Protein AF-A0A2R6LLG8-F1 (afdb_monomer_lite)

Structure (mmCIF, N/CA/C/O backbone):
data_AF-A0A2R6LLG8-F1
#
_entry.id   AF-A0A2R6LLG8-F1
#
loop_
_atom_site.group_PDB
_atom_site.id
_atom_site.type_symbol
_atom_site.label_atom_id
_atom_site.label_alt_id
_atom_site.label_comp_id
_atom_site.label_asym_id
_atom_site.label_entity_id
_atom_site.label_seq_id
_atom_site.pdbx_PDB_ins_code
_atom_site.Cartn_x
_atom_site.Cartn_y
_atom_site.Cartn_z
_atom_site.occupancy
_atom_site.B_iso_or_equiv
_atom_site.auth_seq_id
_atom_site.auth_comp_id
_atom_site.auth_asym_id
_atom_site.auth_atom_id
_atom_site.pdbx_PDB_model_num
ATOM 1 N N . GLY A 1 1 ? -10.013 5.454 13.982 1.00 82.69 1 GLY A N 1
ATOM 2 C CA . GLY A 1 1 ? -9.253 5.802 12.755 1.00 82.69 1 GLY A CA 1
ATOM 3 C C . GLY A 1 1 ? -8.213 4.727 12.515 1.00 82.69 1 GLY A C 1
ATOM 4 O O . GLY A 1 1 ? -7.982 3.972 13.442 1.00 82.69 1 GLY A O 1
ATOM 5 N N . ARG A 1 2 ? -7.607 4.615 11.329 1.00 88.81 2 ARG A N 1
ATOM 6 C CA . ARG A 1 2 ? -6.560 3.609 11.055 1.00 88.81 2 ARG A CA 1
ATOM 7 C C . ARG A 1 2 ? -5.235 4.285 10.727 1.00 88.81 2 ARG A C 1
ATOM 9 O O . ARG A 1 2 ? -5.224 5.319 10.062 1.00 88.81 2 ARG A O 1
ATOM 16 N N . ILE A 1 3 ? -4.141 3.705 11.202 1.00 89.19 3 ILE A N 1
ATOM 17 C CA . ILE A 1 3 ? -2.774 4.133 10.914 1.00 89.19 3 ILE A CA 1
ATOM 18 C C . ILE A 1 3 ? -2.128 3.050 10.064 1.00 89.19 3 ILE A C 1
ATOM 20 O O . ILE A 1 3 ? -2.004 1.916 10.512 1.00 89.19 3 ILE A O 1
ATOM 24 N N . TYR A 1 4 ? -1.689 3.411 8.861 1.00 89.44 4 TYR A N 1
ATOM 25 C CA . TYR A 1 4 ? -0.924 2.520 7.994 1.00 89.44 4 TYR A CA 1
ATOM 26 C C . TYR A 1 4 ? 0.543 2.918 8.056 1.00 89.44 4 TYR A C 1
ATOM 28 O O . TYR A 1 4 ? 0.901 4.069 7.779 1.00 89.44 4 TYR A O 1
ATOM 36 N N . CYS A 1 5 ? 1.405 1.982 8.422 1.00 87.19 5 CYS A N 1
ATOM 37 C CA . CYS A 1 5 ? 2.834 2.228 8.494 1.00 87.19 5 CYS A CA 1
ATOM 38 C C . CYS A 1 5 ? 3.629 1.039 7.974 1.00 87.19 5 CYS A C 1
ATOM 40 O O . CYS A 1 5 ? 3.157 -0.088 7.891 1.00 87.19 5 CYS A O 1
ATOM 42 N N . ARG A 1 6 ? 4.860 1.335 7.575 1.00 84.94 6 ARG A N 1
ATOM 43 C CA . ARG A 1 6 ? 5.857 0.328 7.247 1.00 84.94 6 ARG A CA 1
ATOM 44 C C . ARG A 1 6 ? 6.599 -0.041 8.525 1.00 84.94 6 ARG A C 1
ATOM 46 O O . ARG A 1 6 ? 7.046 0.864 9.231 1.00 84.94 6 ARG A O 1
ATOM 53 N N . GLU A 1 7 ? 6.764 -1.330 8.773 1.00 82.12 7 GLU A N 1
ATOM 54 C CA . GLU A 1 7 ? 7.434 -1.882 9.952 1.00 82.12 7 GLU A CA 1
ATOM 55 C C . GLU A 1 7 ? 8.534 -2.864 9.511 1.00 82.12 7 GLU A C 1
ATOM 57 O O . GLU A 1 7 ? 8.418 -3.483 8.458 1.00 82.12 7 GLU A O 1
ATOM 62 N N . ASP A 1 8 ? 9.653 -2.896 10.242 1.00 71.75 8 ASP A N 1
ATOM 63 C CA . ASP A 1 8 ? 10.763 -3.867 10.127 1.00 71.75 8 ASP A CA 1
ATOM 64 C C . ASP A 1 8 ? 11.338 -4.168 8.737 1.00 71.75 8 ASP A C 1
ATOM 66 O O . ASP A 1 8 ? 11.959 -5.189 8.481 1.00 71.75 8 ASP A O 1
ATOM 70 N N . LEU A 1 9 ? 11.258 -3.182 7.849 1.00 70.94 9 LEU A N 1
ATOM 71 C CA . LEU A 1 9 ? 11.763 -3.234 6.479 1.00 70.94 9 LEU A CA 1
ATOM 72 C C . LEU A 1 9 ? 11.063 -4.202 5.520 1.00 70.94 9 LEU A C 1
ATOM 74 O O . LEU A 1 9 ? 11.318 -4.050 4.327 1.00 70.94 9 LEU A O 1
ATOM 78 N N . ASP A 1 10 ? 10.200 -5.091 6.005 1.00 78.06 10 ASP A N 1
ATOM 79 C CA . ASP A 1 10 ? 9.559 -6.204 5.288 1.00 78.06 10 ASP A CA 1
ATOM 80 C C . ASP A 1 10 ? 8.021 -6.226 5.410 1.00 78.06 10 ASP A C 1
ATOM 82 O O . ASP A 1 10 ? 7.346 -6.960 4.683 1.00 78.06 10 ASP A O 1
ATOM 86 N N . ALA A 1 11 ? 7.443 -5.368 6.258 1.00 85.31 11 ALA A N 1
ATOM 87 C CA . ALA A 1 11 ? 6.010 -5.360 6.513 1.00 85.31 11 ALA A CA 1
ATOM 88 C C . ALA A 1 11 ? 5.333 -4.003 6.277 1.00 85.31 11 ALA A C 1
ATOM 90 O O . ALA A 1 11 ? 5.882 -2.923 6.526 1.00 85.31 11 ALA A O 1
ATOM 91 N N . VAL A 1 12 ? 4.075 -4.077 5.847 1.00 88.06 12 VAL A N 1
ATOM 92 C CA . VAL A 1 12 ? 3.088 -3.002 5.977 1.00 88.06 12 VAL A CA 1
ATOM 93 C C . VAL A 1 12 ? 2.095 -3.432 7.047 1.00 88.06 12 VAL A C 1
ATOM 95 O O . VAL A 1 12 ? 1.560 -4.534 6.984 1.00 88.06 12 VAL A O 1
ATOM 98 N N . VAL A 1 13 ? 1.847 -2.577 8.031 1.00 91.12 13 VAL A N 1
ATOM 99 C CA . VAL A 1 13 ? 0.913 -2.850 9.124 1.00 91.12 13 VAL A CA 1
ATOM 100 C C . VAL A 1 13 ? -0.181 -1.797 9.162 1.00 91.12 13 VAL A C 1
ATOM 102 O O . VAL A 1 13 ? 0.056 -0.612 8.901 1.00 91.12 13 VAL A O 1
ATOM 105 N N . CYS A 1 14 ? -1.381 -2.234 9.523 1.00 92.81 14 CYS A N 1
ATOM 106 C CA . CYS A 1 14 ? -2.459 -1.354 9.935 1.00 92.81 14 CYS A CA 1
ATOM 107 C C . CYS A 1 14 ? -2.631 -1.449 11.440 1.00 92.81 14 CYS A C 1
ATOM 109 O O . CYS A 1 14 ? -2.728 -2.541 11.996 1.00 92.81 14 CYS A O 1
ATOM 111 N N . ARG A 1 15 ? -2.724 -0.294 12.091 1.00 93.00 15 ARG A N 1
ATOM 112 C CA . ARG A 1 15 ? -2.985 -0.165 13.520 1.00 93.00 15 ARG A CA 1
ATOM 113 C C . ARG A 1 15 ? -4.248 0.643 13.765 1.00 93.00 15 ARG A C 1
ATOM 115 O O . ARG A 1 15 ? -4.579 1.547 12.990 1.00 93.00 15 ARG A O 1
ATOM 122 N N . ASP A 1 16 ? -4.943 0.342 14.851 1.00 92.25 16 ASP A N 1
ATOM 123 C CA . ASP A 1 16 ? -6.019 1.196 15.325 1.00 92.25 16 ASP A CA 1
ATOM 124 C C . ASP A 1 16 ? -5.436 2.542 15.779 1.00 92.25 16 ASP A C 1
ATOM 126 O O . ASP A 1 16 ? -4.435 2.619 16.486 1.00 92.25 16 ASP A O 1
ATOM 130 N N . GLY A 1 17 ? -6.033 3.635 15.322 1.00 90.12 17 GLY A N 1
ATOM 131 C CA . GLY A 1 17 ? -5.545 4.986 15.580 1.00 90.12 17 GLY A CA 1
ATOM 132 C C . GLY A 1 17 ? -5.858 5.510 16.980 1.00 90.12 17 GLY A C 1
ATOM 133 O O . GLY A 1 17 ? -5.317 6.547 17.350 1.00 90.12 17 GLY A O 1
ATOM 134 N N . ALA A 1 18 ? -6.734 4.845 17.732 1.00 92.19 18 ALA A N 1
ATOM 135 C CA . ALA A 1 18 ? -7.028 5.169 19.122 1.00 92.19 18 ALA A CA 1
ATOM 136 C C . ALA A 1 18 ? -6.187 4.324 20.091 1.00 92.19 18 ALA A C 1
ATOM 138 O O . ALA A 1 18 ? -5.679 4.876 21.065 1.00 92.19 18 ALA A O 1
ATOM 139 N N . THR A 1 19 ? -6.019 3.021 19.833 1.00 93.19 19 THR A N 1
ATOM 140 C CA . THR A 1 19 ? -5.303 2.106 20.748 1.00 93.19 19 THR A CA 1
ATOM 141 C C . THR A 1 19 ? -3.860 1.816 20.336 1.00 93.19 19 THR A C 1
ATOM 143 O O . THR A 1 19 ? -3.036 1.484 21.185 1.00 93.19 19 THR A O 1
ATOM 146 N N . GLY A 1 20 ? -3.522 1.952 19.052 1.00 89.06 20 GLY A N 1
ATOM 147 C CA . GLY A 1 20 ? -2.228 1.544 18.494 1.00 89.06 20 GLY A CA 1
ATOM 148 C C . GLY A 1 20 ? -2.091 0.033 18.270 1.00 89.06 20 GLY A C 1
ATOM 149 O O . GLY A 1 20 ? -1.039 -0.429 17.812 1.00 89.06 20 GLY A O 1
ATOM 150 N N . GLU A 1 21 ? -3.135 -0.742 18.567 1.00 92.75 21 GLU A N 1
ATOM 151 C CA . GLU A 1 21 ? -3.138 -2.193 18.389 1.00 92.75 21 GLU A CA 1
ATOM 152 C C . GLU A 1 21 ? -3.091 -2.563 16.908 1.00 92.75 21 GLU A C 1
ATOM 154 O O . GLU A 1 21 ? -3.675 -1.888 16.061 1.00 92.75 21 GLU A O 1
ATOM 159 N N . GLU A 1 22 ? -2.362 -3.630 16.588 1.00 93.19 22 GLU A N 1
ATOM 160 C CA . GLU A 1 22 ? -2.253 -4.143 15.224 1.00 93.19 22 GLU A CA 1
ATOM 161 C C . GLU A 1 22 ? -3.585 -4.759 14.785 1.00 93.19 22 GLU A C 1
ATOM 163 O O . GLU A 1 22 ? -4.111 -5.654 15.440 1.00 93.19 22 GLU A O 1
ATOM 168 N N . VAL A 1 23 ? -4.127 -4.256 13.677 1.00 92.88 23 VAL A N 1
ATOM 169 C CA . VAL A 1 23 ? -5.344 -4.766 13.032 1.00 92.88 23 VAL A CA 1
ATOM 170 C C . VAL A 1 23 ? -4.975 -5.863 12.040 1.00 92.88 23 VAL A C 1
ATOM 172 O O . VAL A 1 23 ? -5.586 -6.926 12.036 1.00 92.88 23 VAL A O 1
ATOM 175 N N . TRP A 1 24 ? -3.972 -5.599 11.203 1.00 93.69 24 TRP A N 1
AT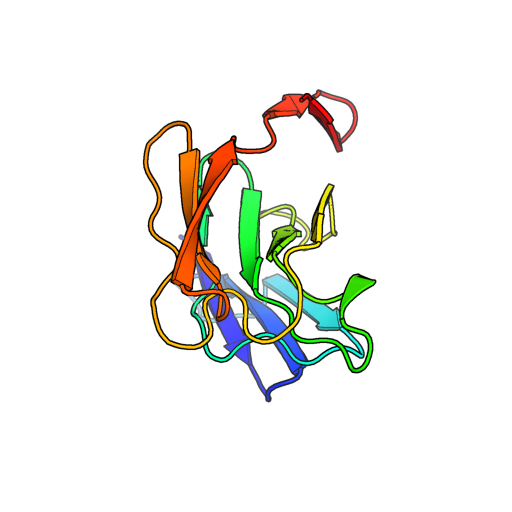OM 176 C CA . TRP A 1 24 ? -3.437 -6.558 10.244 1.00 93.69 24 TRP A CA 1
ATOM 177 C C . TRP A 1 24 ? -1.981 -6.239 9.910 1.00 93.69 24 TRP A C 1
ATOM 179 O O . TRP A 1 24 ? -1.512 -5.105 10.075 1.00 93.69 24 TRP A O 1
ATOM 189 N N . ARG A 1 25 ? -1.288 -7.248 9.380 1.00 90.75 25 ARG A N 1
ATOM 190 C CA . ARG A 1 25 ? 0.086 -7.166 8.889 1.00 90.75 25 ARG A CA 1
ATOM 191 C C . ARG A 1 25 ? 0.198 -7.870 7.548 1.00 90.75 25 ARG A C 1
ATOM 193 O O . ARG A 1 25 ? -0.074 -9.060 7.439 1.00 90.75 25 ARG A O 1
ATOM 200 N N . TYR A 1 26 ? 0.672 -7.132 6.557 1.00 88.06 26 TYR A N 1
ATOM 201 C CA . TYR A 1 26 ? 1.082 -7.654 5.267 1.00 88.06 26 TYR A CA 1
ATOM 202 C C . TYR A 1 26 ? 2.606 -7.774 5.255 1.00 88.06 26 TYR A C 1
ATOM 204 O O . TYR A 1 26 ? 3.318 -6.782 5.077 1.00 88.06 26 TYR A O 1
ATOM 212 N N . ALA A 1 27 ? 3.098 -8.989 5.489 1.00 84.75 27 ALA A N 1
ATOM 213 C CA . ALA A 1 27 ? 4.509 -9.325 5.352 1.00 84.75 27 ALA A CA 1
ATOM 214 C C . ALA A 1 27 ? 4.767 -9.820 3.927 1.00 84.75 27 ALA A C 1
ATOM 216 O O . ALA A 1 27 ? 4.086 -10.725 3.443 1.00 84.75 27 ALA A O 1
ATOM 217 N N . THR A 1 28 ? 5.747 -9.230 3.253 1.00 72.88 28 THR A N 1
ATOM 218 C CA . THR A 1 28 ? 6.189 -9.679 1.931 1.00 72.88 28 THR A CA 1
ATOM 219 C C . THR A 1 28 ? 7.642 -10.128 2.011 1.00 72.88 28 THR A C 1
ATOM 221 O O . THR A 1 28 ? 8.426 -9.588 2.784 1.00 72.88 28 THR A O 1
ATOM 224 N N . SER A 1 29 ? 8.013 -11.136 1.218 1.00 70.69 29 SER A N 1
ATOM 225 C CA . SER A 1 29 ? 9.419 -11.531 1.054 1.00 70.69 29 SER A CA 1
ATOM 226 C C . SER A 1 29 ? 10.240 -10.476 0.306 1.00 70.69 29 SER A C 1
ATOM 228 O O . SER A 1 29 ? 11.465 -10.525 0.314 1.00 70.69 29 SER A O 1
ATOM 230 N N . ASP A 1 30 ? 9.555 -9.559 -0.379 1.00 72.00 30 ASP A N 1
ATOM 231 C CA . ASP A 1 30 ? 10.146 -8.418 -1.068 1.00 72.00 30 ASP A CA 1
ATOM 232 C C . ASP A 1 30 ? 10.265 -7.227 -0.106 1.00 72.00 30 ASP A C 1
ATOM 234 O O . ASP A 1 30 ? 9.498 -7.103 0.842 1.00 72.00 30 ASP A O 1
ATOM 238 N N . TYR A 1 31 ? 11.193 -6.307 -0.349 1.00 69.88 31 TYR A N 1
ATOM 239 C CA . TYR A 1 31 ? 11.422 -5.189 0.560 1.00 69.88 31 TYR A CA 1
ATOM 240 C C . TYR A 1 31 ? 10.402 -4.073 0.287 1.00 69.88 31 TYR A C 1
ATOM 242 O O . TYR A 1 31 ? 10.512 -3.406 -0.743 1.00 69.88 31 TYR A O 1
ATOM 250 N N . PRO A 1 32 ? 9.419 -3.774 1.161 1.00 65.81 32 PRO A N 1
ATOM 251 C CA . PRO A 1 32 ? 8.641 -2.556 1.049 1.00 65.81 32 PRO A CA 1
ATOM 252 C C . PRO A 1 32 ? 9.598 -1.376 0.931 1.00 65.81 32 PRO A C 1
ATOM 254 O O . PRO A 1 32 ? 10.536 -1.218 1.721 1.00 65.81 32 PRO A O 1
ATOM 257 N N . SER A 1 33 ? 9.362 -0.542 -0.073 1.00 68.12 33 SER A N 1
ATOM 258 C CA . SER A 1 33 ? 10.146 0.662 -0.321 1.00 68.12 33 SER A CA 1
ATOM 259 C C . SER A 1 33 ? 10.157 1.543 0.932 1.00 68.12 33 SER A C 1
ATOM 261 O O . SER A 1 33 ? 9.253 1.487 1.765 1.00 68.12 33 SER A O 1
ATOM 263 N N . LYS A 1 34 ? 11.147 2.430 1.072 1.00 69.81 34 LYS A N 1
ATOM 264 C CA . LYS A 1 34 ? 11.223 3.387 2.201 1.00 69.81 34 LYS A CA 1
ATOM 265 C C . LYS A 1 34 ? 10.051 4.383 2.254 1.00 69.81 34 LYS A C 1
ATOM 267 O O . LYS A 1 34 ? 10.010 5.250 3.131 1.00 69.81 34 LYS A O 1
ATOM 272 N N . ASN A 1 35 ? 9.120 4.298 1.311 1.00 71.88 35 ASN A N 1
ATOM 273 C CA . ASN A 1 35 ? 7.956 5.151 1.266 1.00 71.88 35 ASN A CA 1
ATOM 274 C C . ASN A 1 35 ? 6.916 4.776 2.304 1.00 71.88 35 ASN A C 1
ATOM 276 O O . ASN A 1 35 ? 6.826 3.653 2.792 1.00 71.88 35 ASN A O 1
ATOM 280 N N . ARG A 1 36 ? 6.103 5.779 2.620 1.00 79.44 36 ARG A N 1
ATOM 281 C CA . ARG A 1 36 ? 4.931 5.584 3.459 1.00 79.44 36 ARG A CA 1
ATOM 282 C C . ARG A 1 36 ? 3.807 5.033 2.583 1.00 79.44 36 ARG A C 1
ATOM 284 O O . ARG A 1 36 ? 3.656 5.545 1.470 1.00 79.44 36 ARG A O 1
ATOM 291 N N . PRO A 1 37 ? 3.044 4.043 3.069 1.00 85.12 37 PRO A N 1
ATOM 292 C CA . PRO A 1 37 ? 1.823 3.635 2.398 1.00 85.12 37 PRO A CA 1
ATOM 293 C C . PRO A 1 37 ? 0.849 4.816 2.338 1.00 85.12 37 PRO A C 1
ATOM 295 O O . PRO A 1 37 ? 0.842 5.673 3.228 1.00 85.12 37 PRO A O 1
ATOM 298 N N . VAL A 1 38 ? 0.048 4.873 1.279 1.00 86.38 38 VAL A N 1
ATOM 299 C CA . VAL A 1 38 ? -0.940 5.931 1.060 1.00 86.38 38 VAL A CA 1
ATOM 300 C C . VAL A 1 38 ? -2.316 5.307 0.917 1.00 86.38 38 VAL A C 1
ATOM 302 O O . VAL A 1 38 ? -2.510 4.413 0.101 1.00 86.38 38 VAL A O 1
ATOM 305 N N . LEU A 1 39 ? -3.273 5.789 1.706 1.00 86.25 39 LEU A N 1
ATOM 306 C CA . LEU A 1 39 ? -4.677 5.433 1.553 1.00 86.25 39 LEU A CA 1
ATOM 307 C C . LEU A 1 39 ? -5.291 6.300 0.450 1.00 86.25 39 LEU A C 1
ATOM 309 O O . LEU A 1 39 ? -5.214 7.528 0.515 1.00 86.25 39 LEU A O 1
ATOM 313 N N . MET A 1 40 ? -5.907 5.667 -0.541 1.00 81.62 40 MET A N 1
ATOM 314 C CA . MET A 1 40 ? -6.632 6.355 -1.601 1.00 81.62 40 MET A CA 1
ATOM 315 C C . MET A 1 40 ? -7.872 5.543 -1.968 1.00 81.62 40 MET A C 1
ATOM 317 O O . MET A 1 40 ? -7.759 4.381 -2.353 1.00 81.62 40 MET A O 1
ATOM 321 N N . ARG A 1 41 ? -9.046 6.180 -1.864 1.00 78.88 41 ARG A N 1
ATOM 322 C CA . ARG A 1 41 ? -10.352 5.510 -1.961 1.00 78.88 41 ARG A CA 1
ATOM 323 C C . ARG A 1 41 ? -10.408 4.311 -1.008 1.00 78.88 41 ARG A C 1
ATOM 325 O O . ARG A 1 41 ? -10.205 4.490 0.192 1.00 78.88 41 ARG A O 1
ATOM 332 N N . ASP A 1 42 ? -10.601 3.122 -1.56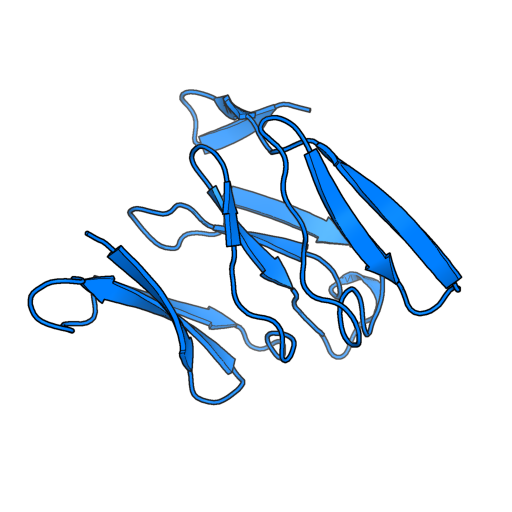5 1.00 83.00 42 ASP A N 1
ATOM 333 C CA . ASP A 1 42 ? -10.823 1.873 -0.845 1.00 83.00 42 ASP A CA 1
ATOM 334 C C . ASP A 1 42 ? -9.592 0.957 -0.884 1.00 83.00 42 ASP A C 1
ATOM 336 O O . ASP A 1 42 ? -9.707 -0.240 -0.661 1.00 83.00 42 ASP A O 1
ATOM 340 N N . ALA A 1 43 ? -8.402 1.503 -1.164 1.00 86.19 43 ALA A N 1
ATOM 341 C CA . ALA A 1 43 ? -7.160 0.736 -1.198 1.00 86.19 43 ALA A CA 1
ATOM 342 C C . ALA A 1 43 ? -5.984 1.475 -0.543 1.00 86.19 43 ALA A C 1
ATOM 344 O O . ALA A 1 43 ? -5.851 2.704 -0.596 1.00 86.19 43 ALA A O 1
ATOM 345 N N . VAL A 1 44 ? -5.093 0.697 0.068 1.00 87.50 44 VAL A N 1
ATOM 346 C CA . VAL A 1 44 ? -3.811 1.151 0.609 1.00 87.50 44 VAL A CA 1
ATOM 347 C C . VAL A 1 44 ? -2.718 0.822 -0.396 1.00 87.50 44 VAL A C 1
ATOM 349 O O . VAL A 1 44 ? -2.450 -0.340 -0.689 1.00 87.50 44 VAL A O 1
ATOM 352 N N . TYR A 1 45 ? -2.048 1.849 -0.900 1.00 85.81 45 TYR A N 1
ATOM 353 C CA . TYR A 1 45 ? -0.974 1.709 -1.871 1.00 85.81 45 TYR A CA 1
ATOM 354 C C . TYR A 1 45 ? 0.380 1.758 -1.181 1.00 85.81 45 TYR A C 1
ATOM 356 O O . TYR A 1 45 ? 0.679 2.698 -0.443 1.00 85.81 45 TYR A O 1
ATOM 364 N N . ALA A 1 46 ? 1.225 0.772 -1.456 1.00 84.81 46 ALA A N 1
ATOM 365 C CA . ALA A 1 46 ? 2.590 0.717 -0.951 1.00 84.81 46 ALA A CA 1
ATOM 366 C C . ALA A 1 46 ? 3.560 0.393 -2.086 1.00 84.81 46 ALA A C 1
ATOM 368 O O . ALA A 1 46 ? 3.264 -0.418 -2.958 1.00 84.81 46 ALA A O 1
ATOM 369 N N . GLY A 1 47 ? 4.730 1.031 -2.086 1.00 81.75 47 GLY A N 1
ATOM 370 C CA . GLY A 1 47 ? 5.799 0.656 -3.009 1.00 81.75 47 GLY A CA 1
ATOM 371 C C . GLY A 1 47 ? 6.534 -0.579 -2.496 1.00 81.75 47 GLY A C 1
ATOM 372 O O . GLY A 1 47 ? 6.860 -0.618 -1.306 1.00 81.75 47 GLY A O 1
ATOM 373 N N . ILE A 1 48 ? 6.837 -1.534 -3.373 1.00 80.88 48 ILE A N 1
ATOM 374 C CA . ILE A 1 48 ? 7.670 -2.706 -3.081 1.00 80.88 48 ILE A CA 1
ATOM 375 C C . ILE A 1 48 ? 8.881 -2.741 -4.011 1.00 80.88 48 ILE A C 1
ATOM 377 O O . ILE A 1 48 ? 8.770 -2.470 -5.206 1.00 80.88 48 ILE A O 1
ATOM 381 N N . ASP A 1 49 ? 10.031 -3.082 -3.447 1.00 79.38 49 ASP A N 1
ATOM 382 C CA . ASP A 1 49 ? 11.280 -3.339 -4.147 1.00 79.38 49 ASP A CA 1
ATOM 383 C C . ASP A 1 49 ? 11.616 -4.825 -3.960 1.00 79.38 49 ASP A C 1
ATOM 385 O O . ASP A 1 49 ? 12.037 -5.268 -2.891 1.00 79.38 49 ASP A O 1
ATOM 389 N N . ALA A 1 50 ? 11.396 -5.610 -5.006 1.00 74.81 50 ALA A N 1
ATOM 390 C CA . ALA A 1 50 ? 11.756 -7.019 -5.043 1.00 74.81 50 ALA A CA 1
ATOM 391 C C . ALA A 1 50 ? 13.188 -7.195 -5.575 1.00 74.81 50 ALA A C 1
ATOM 393 O O . ALA A 1 50 ? 13.749 -6.309 -6.226 1.00 74.81 50 ALA A O 1
ATOM 394 N N . GLU A 1 51 ? 13.785 -8.367 -5.346 1.00 72.44 51 GLU A N 1
AT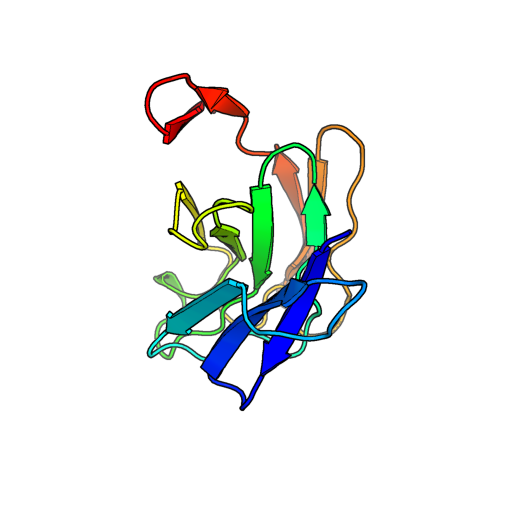OM 395 C CA . GLU A 1 51 ? 15.052 -8.723 -6.007 1.00 72.44 51 GLU A CA 1
ATOM 396 C C . GLU 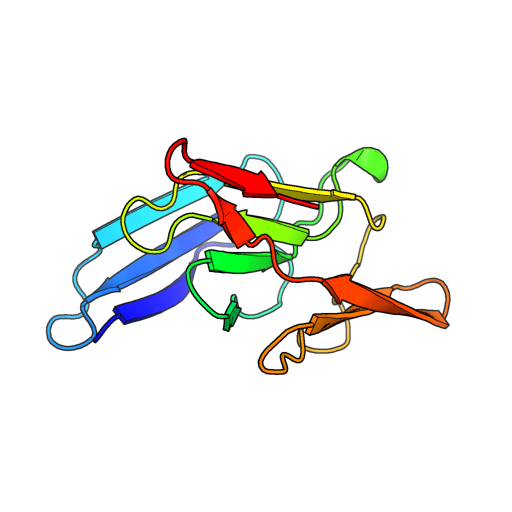A 1 51 ? 14.917 -8.744 -7.533 1.00 72.44 51 GLU A C 1
ATOM 398 O O . GLU A 1 51 ? 15.880 -8.468 -8.249 1.00 72.44 51 GLU A O 1
ATOM 403 N N . ASP A 1 52 ? 13.709 -9.018 -8.020 1.00 71.88 52 ASP A N 1
ATOM 404 C CA . ASP A 1 52 ? 13.353 -8.957 -9.428 1.00 71.88 52 ASP A CA 1
ATOM 405 C C . ASP A 1 52 ? 12.715 -7.602 -9.773 1.00 71.88 52 ASP A C 1
ATOM 407 O O . ASP A 1 52 ? 11.823 -7.108 -9.073 1.00 71.88 52 ASP A O 1
ATOM 411 N N . ASP A 1 53 ? 13.162 -6.990 -10.866 1.00 68.94 53 ASP A N 1
ATOM 412 C CA . ASP A 1 53 ? 12.613 -5.721 -11.344 1.00 68.94 53 ASP A CA 1
ATOM 413 C C . ASP A 1 53 ? 11.144 -5.874 -11.752 1.00 68.94 53 ASP A C 1
ATOM 415 O O . ASP A 1 53 ? 10.358 -4.958 -11.518 1.00 68.94 53 ASP A O 1
ATOM 419 N N . GLU A 1 54 ? 10.742 -7.037 -12.273 1.00 67.94 54 GLU A N 1
ATOM 420 C CA . GLU A 1 54 ? 9.363 -7.280 -12.721 1.00 67.94 54 GLU A CA 1
ATOM 421 C C . GLU A 1 54 ? 8.357 -7.318 -11.565 1.00 67.94 54 GLU A C 1
ATOM 423 O O . GLU A 1 54 ? 7.181 -6.987 -11.731 1.00 67.9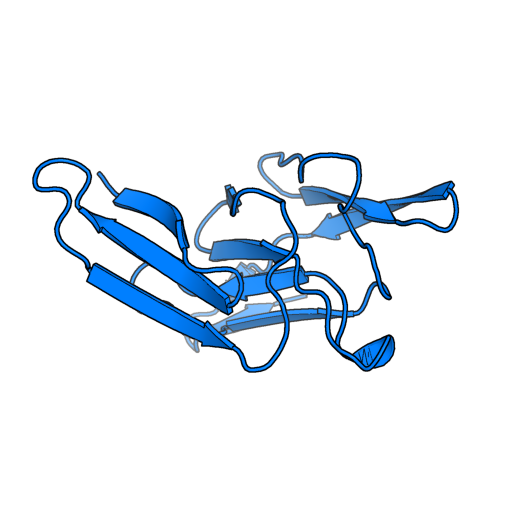4 54 GLU A O 1
ATOM 428 N N . ARG A 1 55 ? 8.829 -7.679 -10.368 1.00 71.19 55 ARG A N 1
ATOM 429 C CA . ARG A 1 55 ? 8.028 -7.698 -9.137 1.00 71.19 55 ARG A CA 1
ATOM 430 C C . ARG A 1 55 ? 8.094 -6.380 -8.368 1.00 71.19 55 ARG A C 1
ATOM 432 O O . ARG A 1 55 ? 7.310 -6.176 -7.446 1.00 71.19 55 ARG A O 1
ATOM 439 N N . SER A 1 56 ? 8.994 -5.479 -8.753 1.00 78.06 56 SER A N 1
ATOM 440 C CA . SER A 1 56 ? 9.147 -4.169 -8.126 1.00 78.06 56 SER A CA 1
ATOM 441 C C . SER A 1 56 ? 8.145 -3.162 -8.689 1.00 78.06 56 SER A C 1
ATOM 443 O O . SER A 1 56 ? 7.923 -3.070 -9.899 1.00 78.06 56 SER A O 1
ATOM 445 N N . GLY A 1 57 ? 7.541 -2.362 -7.817 1.00 80.19 57 GLY A N 1
ATOM 446 C CA . GLY A 1 57 ? 6.520 -1.405 -8.221 1.00 80.19 57 GLY A CA 1
ATOM 447 C C . GLY A 1 57 ? 5.620 -0.989 -7.072 1.00 80.19 57 GLY A C 1
ATOM 448 O O . GLY A 1 57 ? 6.095 -0.692 -5.980 1.00 80.19 57 GLY A O 1
ATOM 449 N N . ILE A 1 58 ? 4.318 -0.929 -7.331 1.00 81.56 58 ILE A N 1
ATOM 450 C CA . ILE A 1 58 ? 3.308 -0.518 -6.353 1.00 81.56 58 ILE A CA 1
ATOM 451 C C . ILE A 1 58 ? 2.309 -1.650 -6.189 1.00 81.56 58 ILE A C 1
ATOM 453 O O . ILE A 1 58 ? 1.809 -2.183 -7.177 1.00 81.56 58 ILE A O 1
ATOM 457 N N . ILE A 1 59 ? 1.986 -1.984 -4.948 1.00 84.31 59 ILE A N 1
ATOM 458 C CA . ILE A 1 59 ? 0.902 -2.900 -4.608 1.00 84.31 59 ILE A CA 1
ATOM 459 C C . ILE A 1 59 ? -0.283 -2.124 -4.053 1.00 84.31 59 ILE A C 1
ATOM 461 O O . ILE A 1 59 ? -0.107 -1.073 -3.434 1.00 84.31 59 ILE A O 1
ATOM 465 N N . ALA A 1 60 ? -1.474 -2.669 -4.270 1.00 87.12 60 ALA A N 1
ATOM 466 C CA . ALA A 1 60 ? -2.706 -2.226 -3.643 1.00 87.12 60 ALA A CA 1
ATOM 467 C C . ALA A 1 60 ? -3.150 -3.296 -2.640 1.00 87.12 60 ALA A C 1
ATOM 469 O O . A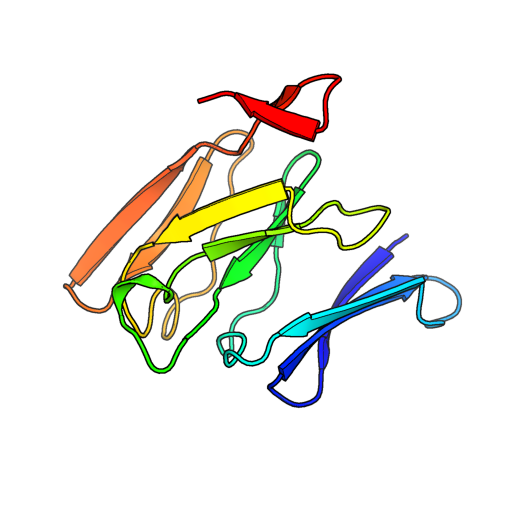LA A 1 60 ? -3.233 -4.478 -2.992 1.00 87.12 60 ALA A O 1
ATOM 470 N N . LEU A 1 61 ? -3.402 -2.873 -1.405 1.00 87.50 61 LEU A N 1
ATOM 471 C CA . LEU A 1 61 ? -3.881 -3.702 -0.306 1.00 87.50 61 LEU A CA 1
ATOM 472 C C . LEU A 1 61 ? -5.288 -3.266 0.106 1.00 87.50 61 LEU A C 1
ATOM 474 O O . LEU A 1 61 ? -5.587 -2.068 0.114 1.00 87.50 61 LEU A O 1
ATOM 478 N N . ASP A 1 62 ? -6.116 -4.223 0.498 1.00 88.31 62 ASP A N 1
ATOM 479 C CA . ASP A 1 62 ? -7.399 -3.957 1.132 1.00 88.31 62 ASP A CA 1
ATOM 480 C C . ASP A 1 62 ? -7.170 -3.271 2.502 1.00 88.31 62 ASP A C 1
ATOM 482 O O . ASP A 1 62 ? -6.377 -3.747 3.320 1.00 88.31 62 ASP A O 1
ATOM 486 N N . PRO A 1 63 ? -7.823 -2.134 2.793 1.00 87.25 63 PRO A N 1
ATOM 487 C CA . PRO A 1 63 ? -7.622 -1.395 4.037 1.00 87.25 63 PRO A CA 1
ATOM 488 C C . PRO A 1 63 ? -8.171 -2.114 5.276 1.00 87.25 63 PRO A C 1
ATOM 490 O O . PRO A 1 63 ? -7.761 -1.794 6.397 1.00 87.25 63 PRO A O 1
ATOM 493 N N . ALA A 1 64 ? -9.142 -3.012 5.118 1.00 88.00 64 ALA A N 1
ATOM 494 C CA . ALA A 1 64 ? -9.771 -3.788 6.177 1.00 88.00 64 ALA A CA 1
ATOM 495 C C . ALA A 1 64 ? -9.032 -5.090 6.485 1.00 88.00 64 ALA A C 1
ATOM 497 O O . ALA A 1 64 ? -8.870 -5.383 7.670 1.00 88.00 64 ALA A O 1
ATOM 498 N N . THR A 1 65 ? -8.570 -5.825 5.474 1.00 88.38 65 THR A N 1
ATOM 499 C CA . THR A 1 65 ? -7.921 -7.133 5.677 1.00 88.38 65 THR A CA 1
ATOM 500 C C . THR A 1 65 ? -6.404 -7.098 5.523 1.00 88.38 65 THR A C 1
ATOM 502 O O . THR A 1 65 ? -5.712 -7.911 6.131 1.00 88.38 65 THR A O 1
ATOM 505 N N . GLY A 1 66 ? -5.869 -6.143 4.760 1.00 86.81 66 GLY A N 1
ATOM 506 C CA . GLY A 1 66 ? -4.460 -6.119 4.372 1.00 86.81 66 GLY A CA 1
ATOM 507 C C . GLY A 1 66 ? -4.132 -7.055 3.211 1.00 86.81 66 GLY A C 1
ATOM 508 O O . GLY A 1 66 ? -2.957 -7.189 2.868 1.00 86.81 66 GLY A O 1
ATOM 509 N N . ASP A 1 67 ? -5.133 -7.690 2.596 1.00 87.31 67 ASP A N 1
ATOM 510 C CA . ASP A 1 67 ? -4.926 -8.601 1.474 1.00 87.31 67 ASP A CA 1
ATOM 511 C C . ASP A 1 67 ? -4.551 -7.843 0.204 1.00 87.31 67 ASP A C 1
ATOM 513 O O . ASP A 1 67 ? -5.028 -6.739 -0.064 1.00 87.31 67 ASP A O 1
ATOM 517 N N . ARG A 1 68 ? -3.695 -8.444 -0.621 1.00 86.50 68 ARG A N 1
ATOM 518 C CA . ARG A 1 68 ? -3.301 -7.842 -1.894 1.00 86.50 68 ARG A CA 1
ATOM 519 C C . ARG A 1 68 ? -4.431 -7.959 -2.917 1.00 86.50 68 ARG A C 1
ATOM 521 O O . ARG A 1 68 ? -4.671 -9.041 -3.442 1.00 86.50 68 ARG A O 1
ATOM 528 N N . VAL A 1 69 ? -5.023 -6.821 -3.272 1.00 86.38 69 VAL A N 1
ATOM 529 C CA . VAL A 1 69 ? -6.089 -6.708 -4.288 1.00 86.38 69 VAL A CA 1
ATOM 530 C C . VAL A 1 69 ? -5.551 -6.385 -5.685 1.00 86.38 69 VAL A C 1
ATOM 532 O O . VAL A 1 69 ? -6.221 -6.611 -6.690 1.00 86.38 69 VAL A O 1
ATOM 535 N N . GLY A 1 70 ? -4.315 -5.881 -5.784 1.00 83.88 70 GLY A N 1
ATOM 536 C CA . GLY A 1 70 ? -3.720 -5.548 -7.077 1.00 83.88 70 GLY A CA 1
ATOM 537 C C . GLY A 1 70 ? -2.284 -5.044 -7.013 1.00 83.88 70 GLY A C 1
ATOM 538 O O . GLY A 1 70 ? -1.598 -5.124 -5.989 1.00 83.88 70 GLY A O 1
ATOM 539 N N . GLY A 1 71 ? -1.800 -4.538 -8.144 1.00 79.38 71 GLY A N 1
ATOM 540 C CA . GLY A 1 71 ? -0.506 -3.873 -8.232 1.00 79.38 71 GLY A CA 1
ATOM 541 C C . GLY A 1 71 ? -0.048 -3.618 -9.662 1.00 79.38 71 GLY A C 1
ATOM 542 O O . GLY A 1 71 ? -0.550 -4.219 -10.609 1.00 79.38 71 GLY A O 1
ATOM 543 N N . VAL A 1 72 ? 0.934 -2.732 -9.794 1.00 78.62 72 VAL A N 1
ATOM 544 C CA . VAL A 1 72 ? 1.568 -2.363 -11.059 1.00 78.62 72 VAL A CA 1
ATOM 545 C C . VAL A 1 72 ? 3.075 -2.525 -10.914 1.00 78.62 72 VAL A C 1
ATOM 547 O O . VAL A 1 72 ? 3.685 -1.927 -10.024 1.00 78.62 72 VAL A O 1
ATOM 550 N N . GLY A 1 73 ? 3.673 -3.319 -11.804 1.00 77.69 73 GLY A N 1
ATOM 551 C CA . GLY A 1 73 ? 5.124 -3.424 -11.939 1.00 77.69 73 GLY A CA 1
ATOM 552 C C . GLY A 1 73 ? 5.675 -2.164 -12.602 1.00 77.69 73 GLY A C 1
ATOM 553 O O . GLY A 1 73 ? 5.288 -1.828 -13.720 1.00 77.69 73 GLY A O 1
ATOM 554 N N . LEU A 1 74 ? 6.549 -1.444 -11.902 1.00 73.56 74 LEU A N 1
ATOM 555 C CA . LEU A 1 74 ? 7.158 -0.193 -12.377 1.00 73.56 74 LEU A CA 1
ATOM 556 C C . LEU A 1 74 ? 8.695 -0.259 -12.389 1.00 73.56 74 LEU A C 1
ATOM 558 O O . LEU A 1 74 ? 9.355 0.724 -12.732 1.00 73.56 74 LEU A O 1
ATOM 562 N N . GLY A 1 75 ? 9.269 -1.415 -12.045 1.00 71.38 75 GLY A N 1
ATOM 563 C CA . GLY A 1 75 ? 10.709 -1.607 -11.914 1.00 71.38 75 GLY A CA 1
ATOM 564 C C . GLY A 1 75 ? 11.232 -1.182 -10.543 1.00 71.38 75 GLY A C 1
ATOM 565 O O . GLY A 1 75 ? 10.534 -0.541 -9.745 1.00 71.38 75 GLY A O 1
ATOM 566 N N . LYS A 1 76 ? 12.485 -1.544 -10.252 1.00 68.94 76 LYS A N 1
ATOM 567 C CA . LYS A 1 76 ? 13.124 -1.232 -8.966 1.00 68.94 76 LYS A CA 1
ATOM 568 C C . LYS A 1 76 ? 13.186 0.260 -8.690 1.00 68.94 76 LYS A C 1
ATOM 570 O O . LYS A 1 76 ? 13.394 1.085 -9.582 1.00 68.94 76 LYS A O 1
ATOM 575 N N . ASN A 1 77 ? 13.163 0.596 -7.405 1.00 64.12 77 ASN A N 1
ATOM 576 C CA . ASN A 1 77 ? 13.275 1.951 -6.883 1.00 64.12 77 ASN A CA 1
ATOM 577 C C . ASN A 1 77 ? 12.120 2.871 -7.313 1.00 64.12 77 ASN A C 1
ATOM 579 O O . ASN A 1 77 ? 12.277 4.098 -7.353 1.00 64.12 77 ASN A O 1
ATOM 583 N N . SER A 1 78 ? 10.960 2.300 -7.633 1.00 62.31 78 SER A N 1
ATOM 584 C CA . SER A 1 78 ? 9.752 3.062 -7.937 1.00 62.31 78 SER A CA 1
ATOM 585 C C . SER A 1 78 ? 9.258 3.774 -6.680 1.00 62.31 78 SER A C 1
ATOM 587 O O . SER A 1 78 ? 8.966 3.164 -5.657 1.00 62.31 78 SER A O 1
ATOM 589 N N . GLY A 1 79 ? 9.243 5.105 -6.726 1.00 57.88 79 GLY A N 1
ATOM 590 C CA . GLY A 1 79 ? 8.981 5.959 -5.573 1.00 57.88 79 GLY A CA 1
ATOM 591 C C . GLY A 1 79 ? 10.169 6.107 -4.613 1.00 57.88 79 GLY A C 1
ATOM 592 O O . GLY A 1 79 ? 10.069 6.856 -3.654 1.00 57.88 79 GLY A O 1
ATOM 593 N N . TYR A 1 80 ? 11.327 5.486 -4.841 1.00 56.66 80 TYR A N 1
ATOM 594 C CA . TYR A 1 80 ? 12.423 5.453 -3.854 1.00 56.66 80 TYR A CA 1
ATOM 595 C C . TYR A 1 80 ? 12.910 6.833 -3.366 1.00 56.66 80 TYR A C 1
ATOM 597 O O . TYR A 1 80 ? 13.388 6.962 -2.239 1.00 56.66 80 TYR A O 1
ATOM 605 N N . ARG A 1 81 ? 12.808 7.876 -4.204 1.00 56.06 81 ARG A N 1
ATOM 606 C CA . ARG A 1 81 ? 13.207 9.250 -3.845 1.00 56.06 81 ARG A CA 1
ATOM 607 C C . ARG A 1 81 ? 12.049 10.196 -3.550 1.00 56.06 81 ARG A C 1
ATOM 609 O O . ARG A 1 81 ? 12.264 11.176 -2.840 1.00 56.06 81 ARG A O 1
ATOM 616 N N . ALA A 1 82 ? 10.858 9.933 -4.080 1.00 60.78 82 ALA A N 1
ATOM 617 C CA . ALA A 1 82 ? 9.711 10.816 -3.928 1.00 60.78 82 ALA A CA 1
ATOM 618 C C . ALA A 1 82 ? 8.507 10.039 -3.404 1.00 60.78 82 ALA A C 1
ATOM 620 O O . ALA A 1 82 ? 8.205 8.935 -3.857 1.00 60.78 82 ALA A O 1
ATOM 621 N N . LYS A 1 83 ? 7.811 10.645 -2.441 1.00 70.62 83 LYS A N 1
ATOM 622 C CA . LYS A 1 83 ? 6.591 10.074 -1.874 1.00 70.62 83 LYS A CA 1
ATOM 623 C C . LYS A 1 83 ? 5.546 9.876 -2.973 1.00 70.62 83 LYS A C 1
ATOM 625 O O . LYS A 1 83 ? 5.432 10.710 -3.867 1.00 70.62 83 LYS A O 1
ATOM 630 N N . ILE A 1 84 ? 4.770 8.801 -2.851 1.00 76.38 84 ILE A N 1
ATOM 631 C CA . ILE A 1 84 ? 3.565 8.595 -3.657 1.00 76.38 84 ILE A CA 1
ATOM 632 C C . ILE A 1 84 ? 2.625 9.772 -3.374 1.00 76.38 84 ILE A C 1
ATOM 634 O O . ILE A 1 84 ? 2.306 10.039 -2.213 1.00 76.38 84 ILE A O 1
ATOM 638 N N . ALA A 1 85 ? 2.231 10.492 -4.420 1.00 79.31 85 ALA A N 1
ATOM 639 C CA . ALA A 1 85 ? 1.239 11.556 -4.331 1.00 79.31 85 ALA A CA 1
ATOM 640 C C . ALA A 1 85 ? -0.096 11.031 -4.850 1.00 79.31 85 ALA A C 1
ATOM 642 O O . ALA A 1 85 ? -0.120 10.303 -5.838 1.00 79.31 85 ALA A O 1
ATOM 643 N N . THR A 1 86 ? -1.201 11.393 -4.209 1.00 77.75 86 THR A N 1
ATOM 644 C CA . THR A 1 86 ? -2.538 10.935 -4.601 1.00 77.75 86 THR A CA 1
ATOM 645 C C . THR A 1 86 ? -3.470 12.112 -4.853 1.00 77.75 86 THR A C 1
ATOM 647 O O . THR A 1 86 ? -3.399 13.140 -4.180 1.00 77.75 86 THR A O 1
ATOM 650 N N . SER A 1 87 ? -4.331 11.959 -5.854 1.00 77.06 87 SER A N 1
ATOM 651 C CA . SER A 1 87 ? -5.546 12.744 -6.060 1.00 77.06 87 SER A CA 1
ATOM 652 C C . SER A 1 87 ? -6.768 11.858 -5.792 1.00 77.06 87 SER A C 1
ATOM 654 O O . SER A 1 87 ? -6.627 10.718 -5.353 1.00 77.06 87 SER A O 1
ATOM 656 N N . GLU A 1 88 ? -7.979 12.354 -6.052 1.00 70.69 88 GLU A N 1
ATOM 657 C CA . GLU A 1 88 ? -9.195 11.545 -5.901 1.00 70.69 88 GLU A CA 1
ATOM 658 C C . GLU A 1 88 ? -9.246 10.340 -6.857 1.00 70.69 88 GLU A C 1
ATOM 660 O O . GLU A 1 88 ? -9.913 9.355 -6.561 1.00 70.69 88 GLU A O 1
ATOM 665 N N . GLU A 1 89 ? -8.542 10.373 -7.992 1.00 74.25 89 GLU A N 1
ATOM 666 C CA . GLU A 1 89 ? -8.654 9.348 -9.050 1.00 74.25 89 GLU A CA 1
ATOM 667 C C . GLU A 1 89 ? -7.321 8.733 -9.478 1.00 74.25 89 GLU A C 1
ATOM 669 O O . GLU A 1 89 ? -7.295 7.639 -10.040 1.00 74.25 89 GLU A O 1
ATOM 674 N N . ARG A 1 90 ? -6.195 9.397 -9.196 1.00 77.38 90 ARG A N 1
ATOM 675 C CA . ARG A 1 90 ? -4.873 8.952 -9.647 1.00 77.38 90 ARG A CA 1
ATOM 676 C C . ARG A 1 90 ? -3.842 9.011 -8.536 1.00 77.38 90 ARG A C 1
ATOM 678 O O . ARG A 1 90 ? -3.825 9.942 -7.734 1.00 77.38 90 ARG A O 1
ATOM 685 N N . LEU A 1 91 ? -2.921 8.059 -8.556 1.00 77.25 91 LEU A N 1
ATOM 686 C CA . LEU A 1 91 ? -1.676 8.116 -7.806 1.00 77.25 91 LEU A CA 1
ATOM 687 C C . LEU A 1 91 ? -0.517 8.416 -8.765 1.00 77.25 91 LEU A C 1
ATOM 689 O O . LEU A 1 91 ? -0.472 7.939 -9.898 1.00 77.25 91 LEU A O 1
ATOM 693 N N . PHE A 1 92 ? 0.436 9.213 -8.306 1.00 77.38 92 PHE A N 1
ATOM 694 C CA . PHE A 1 92 ? 1.606 9.622 -9.065 1.00 77.38 92 PHE A CA 1
ATOM 695 C C . PHE A 1 92 ? 2.853 9.070 -8.396 1.00 77.38 92 PHE A C 1
ATOM 697 O O . PHE A 1 92 ? 3.106 9.324 -7.214 1.00 77.38 92 PHE A O 1
ATOM 704 N N . VAL A 1 93 ? 3.646 8.332 -9.170 1.00 76.12 93 VAL A N 1
ATOM 705 C CA . VAL A 1 93 ? 4.917 7.770 -8.716 1.00 76.12 93 VAL A CA 1
ATOM 706 C C . VAL A 1 93 ? 6.029 8.088 -9.690 1.00 76.12 93 VAL A C 1
ATOM 708 O O . VAL A 1 93 ? 5.910 7.924 -10.902 1.00 76.12 93 VAL A O 1
ATOM 711 N N . THR A 1 94 ? 7.140 8.551 -9.130 1.00 72.19 94 THR A N 1
ATOM 712 C CA . THR A 1 94 ? 8.383 8.780 -9.861 1.00 72.19 94 THR A CA 1
ATOM 713 C C . THR A 1 94 ? 9.175 7.483 -9.931 1.00 72.19 94 THR A C 1
ATOM 715 O O . THR A 1 94 ? 9.417 6.859 -8.894 1.00 72.19 94 THR A O 1
ATOM 718 N N . THR A 1 95 ? 9.647 7.106 -11.109 1.00 69.88 95 THR A N 1
ATOM 719 C CA . THR A 1 95 ? 10.573 5.981 -11.278 1.00 69.88 95 THR A CA 1
ATOM 720 C C . THR A 1 95 ? 11.989 6.498 -11.510 1.00 69.88 95 THR A C 1
ATOM 722 O O . THR A 1 95 ? 12.205 7.668 -11.827 1.00 69.88 95 THR A O 1
ATOM 725 N N . ARG A 1 96 ? 12.989 5.627 -11.341 1.00 64.44 96 ARG A N 1
ATOM 726 C CA . ARG A 1 96 ? 14.403 5.985 -11.547 1.00 64.44 96 ARG A CA 1
ATOM 727 C C . ARG A 1 96 ? 14.749 6.271 -13.017 1.00 64.44 96 ARG A C 1
ATOM 729 O O . ARG A 1 96 ? 15.829 6.774 -13.289 1.00 64.44 96 ARG A O 1
ATOM 736 N N . GLN A 1 97 ? 13.845 5.974 -13.949 1.00 63.56 97 GLN A N 1
ATOM 737 C CA . GLN A 1 97 ? 13.996 6.271 -15.377 1.00 63.56 97 GLN A CA 1
ATOM 738 C C . GLN A 1 97 ? 13.617 7.726 -15.722 1.00 63.56 97 GLN A C 1
ATOM 740 O O . GLN A 1 97 ? 13.204 7.997 -16.846 1.00 63.56 97 GLN A O 1
ATOM 745 N N . ASP A 1 98 ? 13.683 8.641 -14.748 1.00 65.25 98 ASP A N 1
ATOM 746 C CA . ASP A 1 98 ? 13.291 10.054 -14.867 1.00 65.25 98 ASP A CA 1
ATOM 747 C C . ASP A 1 98 ? 11.856 10.267 -15.391 1.00 65.25 98 ASP A C 1
ATOM 749 O O . ASP A 1 98 ? 11.529 11.289 -15.996 1.00 65.25 98 ASP A O 1
ATOM 753 N N . ARG A 1 99 ? 10.966 9.298 -15.134 1.00 68.00 99 ARG A N 1
ATOM 754 C CA . ARG A 1 99 ? 9.556 9.335 -15.538 1.00 68.00 99 ARG A CA 1
ATOM 755 C C . ARG A 1 99 ? 8.628 9.446 -14.339 1.00 68.00 99 ARG A C 1
ATOM 757 O O . ARG A 1 99 ? 8.855 8.859 -13.282 1.00 68.00 99 ARG A O 1
ATOM 764 N N . VAL A 1 100 ? 7.528 10.162 -14.551 1.00 71.00 100 VAL A N 1
ATOM 765 C CA . VAL A 1 100 ? 6.364 10.162 -13.662 1.00 71.00 100 VAL A CA 1
ATOM 766 C C . VAL A 1 100 ? 5.306 9.262 -14.284 1.00 71.00 100 VAL A C 1
ATOM 768 O O . VAL A 1 100 ? 4.927 9.450 -15.439 1.00 71.00 100 VAL A O 1
ATOM 771 N N . HIS A 1 101 ? 4.843 8.282 -13.518 1.00 72.75 101 HIS A N 1
ATOM 772 C CA . HIS A 1 101 ? 3.722 7.428 -13.877 1.00 72.75 101 HIS A CA 1
ATOM 773 C C . HIS A 1 101 ? 2.490 7.906 -13.116 1.00 72.75 101 HIS A C 1
ATOM 775 O O . HIS A 1 101 ? 2.531 8.035 -11.892 1.00 72.75 101 HIS A O 1
ATOM 781 N N . ALA A 1 102 ? 1.412 8.177 -13.849 1.00 73.69 102 ALA A N 1
ATOM 782 C CA . ALA A 1 102 ? 0.081 8.304 -13.278 1.00 73.69 102 ALA A CA 1
ATOM 783 C C . ALA A 1 102 ? -0.568 6.921 -13.346 1.00 73.69 102 ALA A C 1
ATOM 785 O O . ALA A 1 102 ? -0.760 6.386 -14.437 1.00 73.69 102 ALA A O 1
ATOM 786 N N . VAL A 1 103 ? -0.838 6.334 -12.187 1.00 70.81 103 VAL A N 1
ATOM 787 C CA . VAL A 1 103 ? -1.556 5.068 -12.066 1.00 70.81 103 VAL A CA 1
ATOM 788 C C . VAL A 1 103 ? -2.962 5.409 -11.588 1.00 70.81 103 VAL A C 1
ATOM 790 O O . VAL A 1 103 ? -3.138 6.116 -10.595 1.00 70.81 103 VAL A O 1
ATOM 793 N N . GLU A 1 104 ? -3.967 4.984 -12.341 1.00 71.00 104 GLU A N 1
ATOM 794 C CA . GLU A 1 104 ? -5.361 5.146 -11.931 1.00 71.00 104 GLU A CA 1
ATOM 795 C C . GLU A 1 104 ? -5.644 4.226 -10.746 1.00 71.00 104 GLU A C 1
ATOM 797 O O . GLU A 1 104 ? -5.097 3.123 -10.657 1.00 71.00 104 GLU A O 1
ATOM 802 N N . ALA A 1 105 ? -6.420 4.721 -9.779 1.00 63.94 105 ALA A N 1
ATOM 803 C CA . ALA A 1 105 ? -6.774 3.894 -8.637 1.00 63.94 105 ALA A CA 1
ATOM 804 C C . ALA A 1 105 ? -7.546 2.670 -9.112 1.00 63.94 105 ALA A C 1
ATOM 806 O O . ALA A 1 105 ? -8.502 2.793 -9.875 1.00 63.94 105 ALA A O 1
ATOM 807 N N . CYS A 1 106 ? -7.168 1.509 -8.580 1.00 62.28 106 CYS A N 1
ATOM 808 C CA . CYS A 1 106 ? -8.014 0.335 -8.643 1.00 62.28 106 CYS A CA 1
ATOM 809 C C . CYS A 1 106 ? -9.383 0.703 -8.067 1.00 62.28 106 CYS A C 1
ATOM 811 O O . CYS A 1 106 ? -9.504 0.953 -6.866 1.00 62.28 106 CYS A O 1
ATOM 813 N N . THR A 1 107 ? -10.405 0.736 -8.919 1.00 56.25 107 THR A N 1
ATOM 814 C CA . THR A 1 107 ? -11.781 0.649 -8.441 1.00 56.25 107 THR A CA 1
ATOM 815 C C . THR A 1 107 ? -12.016 -0.825 -8.186 1.00 56.25 107 THR A C 1
ATOM 817 O O . THR A 1 107 ? -12.056 -1.610 -9.128 1.00 56.25 107 THR A O 1
ATOM 820 N N . VAL A 1 108 ? -12.054 -1.223 -6.920 1.00 54.44 108 VAL A N 1
ATOM 821 C CA . VAL A 1 108 ? -12.313 -2.619 -6.575 1.00 54.44 108 VAL A CA 1
ATOM 822 C C . VAL A 1 108 ? -13.802 -2.883 -6.814 1.00 54.44 108 VAL A C 1
ATOM 824 O O . VAL A 1 108 ? -14.643 -2.136 -6.311 1.00 54.44 108 VAL A O 1
ATOM 827 N N . ASP A 1 109 ? -14.141 -3.865 -7.649 1.00 45.88 109 ASP A N 1
ATOM 828 C CA . ASP A 1 109 ? -15.534 -4.283 -7.818 1.00 45.88 109 ASP A CA 1
ATOM 829 C C . ASP A 1 109 ? -16.036 -5.067 -6.596 1.00 45.88 109 ASP A C 1
ATOM 831 O O . ASP A 1 109 ? -15.291 -5.368 -5.666 1.00 45.88 109 ASP A O 1
ATOM 835 N N . ALA A 1 110 ? -17.320 -5.436 -6.600 1.00 43.38 110 ALA A N 1
ATOM 836 C CA . ALA A 1 110 ? -17.933 -6.235 -5.535 1.00 43.38 110 ALA A CA 1
ATOM 837 C C . ALA A 1 110 ? -17.340 -7.659 -5.380 1.00 43.38 110 ALA A C 1
ATOM 839 O O . ALA A 1 110 ? -17.843 -8.433 -4.567 1.00 43.38 110 ALA A O 1
ATOM 840 N N . PHE A 1 111 ? -16.323 -8.020 -6.169 1.00 51.56 111 PHE A N 1
ATOM 841 C CA . PHE A 1 111 ? -15.629 -9.306 -6.153 1.00 51.56 111 PHE A CA 1
ATOM 842 C C . PHE A 1 111 ? -14.130 -9.168 -5.839 1.00 51.56 111 PHE A C 1
ATOM 844 O O . PHE A 1 111 ? -13.363 -10.080 -6.154 1.00 51.56 111 PHE A O 1
ATOM 851 N N . ASP A 1 112 ? -13.710 -8.047 -5.245 1.00 55.12 112 ASP A N 1
ATOM 852 C CA . ASP A 1 112 ? -12.321 -7.765 -4.864 1.00 55.12 112 ASP A CA 1
ATOM 853 C C . ASP A 1 112 ? -11.344 -7.731 -6.053 1.00 55.12 112 ASP A C 1
ATOM 855 O O . ASP A 1 112 ? -10.153 -8.031 -5.927 1.00 55.12 112 ASP A O 1
ATOM 859 N N . ARG A 1 113 ? -11.830 -7.363 -7.247 1.00 52.00 113 ARG A N 1
ATOM 860 C CA . ARG A 1 113 ? -11.000 -7.242 -8.454 1.00 52.00 113 ARG A CA 1
ATOM 861 C C . ARG A 1 113 ? -10.825 -5.780 -8.823 1.00 52.00 113 ARG A C 1
ATOM 863 O O . ARG A 1 113 ? -11.792 -5.028 -8.894 1.00 52.00 113 ARG A O 1
ATOM 870 N N . CYS A 1 114 ? -9.591 -5.386 -9.129 1.00 54.41 114 CYS A N 1
ATOM 871 C CA . CYS A 1 114 ? -9.329 -4.089 -9.744 1.00 54.41 114 CYS A CA 1
ATOM 872 C C . CYS A 1 114 ? -10.016 -4.008 -11.115 1.00 54.41 114 CYS A C 1
ATOM 874 O O . CYS A 1 114 ? -9.625 -4.717 -12.045 1.00 54.41 114 CYS A O 1
ATOM 876 N N . LEU A 1 115 ? -10.999 -3.121 -11.245 1.00 47.16 115 LEU A N 1
ATOM 877 C CA . LEU A 1 115 ? -11.493 -2.644 -12.528 1.00 47.16 115 LEU A CA 1
ATOM 878 C C . LEU A 1 115 ? -10.482 -1.633 -13.075 1.00 47.16 115 LEU A C 1
ATOM 880 O O . LEU A 1 115 ? -10.158 -0.650 -12.401 1.00 47.16 115 LEU A O 1
ATOM 884 N N . TYR A 1 116 ? -9.955 -1.936 -14.260 1.00 51.62 116 TYR A N 1
ATOM 885 C CA . TYR A 1 116 ? -9.163 -1.027 -15.092 1.00 51.62 116 TYR A CA 1
ATOM 886 C C . TYR A 1 116 ? -10.077 -0.082 -15.869 1.00 51.62 116 TYR A C 1
ATOM 888 O O . TYR A 1 116 ? -11.167 -0.539 -16.289 1.00 51.62 116 TYR A O 1
#

Secondary structure (DSSP, 8-state):
-EEEEEETTTEEEEEETTT--EEEEEE-SSEE-SSPPEEETTEEEEEEE-SSGGG-EEEEE-TTT--EEEEEE--TTTTSSSPPEE-SSEEEEE-TTS-EEEEE--EE-TTS-EE-

Sequence (116 aa):
GRIYCREDLDAVVCRDGATGEEVWRYATSDYPSKNRPVLMRDAVYAGIDAEDDERSGIIALDPATGDRVGGVGLGKNSGYRAKIATSEERLFVTTRQDRVHAVEACTVDAFDRCLY

Radius of gyration: 13.38 Å; chains: 1; bounding box: 33×24×36 Å

pLDDT: mean 76.27, std 11.97, range [43.38, 93.69]

Foldseek 3Di:
DWDWFDPDQFWIFIADPVPRHTQEIDGDPFGFAPEGWDDADQWTKTFTAGPDQQPGFIFTAGNRYRHTLGTDRPGGCWQNPHYFDDDNFWIWIQDPVRDIDTDGDQPQPPVSHRDD